Protein AF-A0A0F9U297-F1 (afdb_monomer)

Organism: NCBI:txid412755

Secondary structure (DSSP, 8-state):
-HHHHHHHHHHHHHHHSSBPTTSSS-HHHHHHHHHTTSEEE-TTS-EEE-HHHHHHHHHHTTTS--TTSTTSSS-S--

pLDDT: mean 71.19, std 15.73, range [38.06, 91.38]

Mean predicted aligned error: 10.31 Å

Radius of gyration: 12.74 Å; Cα contacts (8 Å, |Δi|>4): 79; chains: 1; bounding box: 33×25×29 Å

Foldseek 3Di:
DLVVLLLVVLVVCVPVPFADDPPPHPPVSLVVCVVVVQWDADPRRTTHGDPVVVVVNCVVPVVPDPPPVVPPPPPPDD

Sequence (78 aa):
MALKHVVEELFNIYRNGPLFPGDTISHATANECVRNGWARRDDKGDFVATDAGETALLKEFSDIRPQKLVGLTDNAEG

Structure (mmCIF, N/CA/C/O backbone):
data_AF-A0A0F9U297-F1
#
_entry.id   AF-A0A0F9U297-F1
#
loop_
_atom_site.group_PDB
_atom_site.id
_atom_site.type_symbol
_atom_site.label_atom_id
_atom_site.label_alt_id
_atom_site.label_comp_id
_atom_site.label_asym_id
_atom_site.label_entity_id
_atom_site.label_seq_id
_atom_site.pdbx_PDB_ins_code
_atom_site.Cartn_x
_atom_site.Cartn_y
_atom_site.Cartn_z
_atom_site.occupancy
_atom_site.B_iso_or_equiv
_atom_site.auth_seq_id
_atom_site.auth_comp_id
_atom_site.auth_asym_id
_atom_site.auth_atom_id
_atom_site.pdbx_PDB_model_num
ATOM 1 N N . MET A 1 1 ? 8.863 13.718 10.753 1.00 51.75 1 MET A N 1
ATOM 2 C CA . MET A 1 1 ? 8.039 14.102 9.582 1.00 51.75 1 MET A CA 1
ATOM 3 C C . MET A 1 1 ? 7.937 13.013 8.496 1.00 51.75 1 MET A C 1
ATOM 5 O O . MET A 1 1 ? 7.326 13.283 7.478 1.00 51.75 1 MET A O 1
ATOM 9 N N . ALA A 1 2 ? 8.451 11.785 8.684 1.00 58.59 2 ALA A N 1
ATOM 10 C CA . ALA A 1 2 ? 8.408 10.741 7.642 1.00 58.59 2 ALA A CA 1
ATOM 11 C C . ALA A 1 2 ? 7.064 9.985 7.546 1.00 58.59 2 ALA A C 1
ATOM 13 O O . ALA A 1 2 ? 6.662 9.595 6.457 1.00 58.59 2 ALA A O 1
ATOM 14 N N . LEU A 1 3 ? 6.347 9.828 8.666 1.00 68.12 3 LEU A N 1
ATOM 15 C CA . LEU A 1 3 ? 5.107 9.041 8.725 1.00 68.12 3 LEU A CA 1
ATOM 16 C C . LEU A 1 3 ? 3.985 9.621 7.849 1.00 68.12 3 LEU A C 1
ATOM 18 O O . LEU A 1 3 ? 3.291 8.876 7.169 1.00 68.12 3 LEU A O 1
ATOM 22 N N . LYS A 1 4 ? 3.862 10.955 7.803 1.00 75.19 4 LYS A N 1
ATOM 23 C CA . LYS A 1 4 ? 2.813 11.640 7.037 1.00 75.19 4 LYS A CA 1
ATOM 24 C C . LYS A 1 4 ? 2.891 11.332 5.536 1.00 75.19 4 LYS A C 1
ATOM 26 O O . LYS A 1 4 ? 1.874 11.003 4.944 1.00 75.19 4 LYS A O 1
ATOM 31 N N . HIS A 1 5 ? 4.092 11.355 4.951 1.00 76.12 5 HIS A N 1
ATOM 32 C CA . HIS A 1 5 ? 4.273 11.063 3.524 1.00 76.12 5 HIS A CA 1
ATOM 33 C C . HIS A 1 5 ? 4.025 9.584 3.184 1.00 76.12 5 HIS A C 1
ATOM 35 O O . HIS A 1 5 ? 3.506 9.287 2.118 1.00 76.12 5 HIS A O 1
ATOM 41 N N . VAL A 1 6 ? 4.365 8.645 4.080 1.00 80.06 6 VAL A N 1
ATOM 42 C CA . VAL A 1 6 ? 4.075 7.209 3.874 1.00 80.06 6 VAL A CA 1
ATOM 43 C C . VAL A 1 6 ? 2.562 6.959 3.891 1.00 80.06 6 VAL A C 1
ATOM 45 O O . VAL A 1 6 ? 2.041 6.202 3.080 1.00 80.06 6 VAL A O 1
ATOM 48 N N . VAL A 1 7 ? 1.842 7.626 4.793 1.00 80.06 7 VAL A N 1
ATOM 49 C CA . VAL A 1 7 ? 0.383 7.514 4.921 1.00 80.06 7 VAL A CA 1
ATOM 50 C C . VAL A 1 7 ? -0.347 8.169 3.739 1.00 80.06 7 VAL A C 1
ATOM 52 O O . VAL A 1 7 ? -1.312 7.606 3.227 1.00 80.06 7 VAL A O 1
ATOM 55 N N . GLU A 1 8 ? 0.128 9.321 3.258 1.00 80.75 8 GLU A N 1
ATOM 56 C CA . GLU A 1 8 ? -0.357 9.945 2.015 1.00 80.75 8 GLU A CA 1
ATOM 57 C C . GLU A 1 8 ? -0.170 9.013 0.809 1.00 80.75 8 GLU A C 1
ATOM 59 O O . GLU A 1 8 ? -1.050 8.912 -0.045 1.00 80.75 8 GLU A O 1
ATOM 64 N N . GLU A 1 9 ? 0.934 8.270 0.777 1.00 81.06 9 GLU A N 1
ATOM 65 C CA . GLU A 1 9 ? 1.212 7.333 -0.304 1.00 81.06 9 GLU A CA 1
ATOM 66 C C . GLU A 1 9 ? 0.330 6.093 -0.277 1.00 81.06 9 GLU A C 1
ATOM 68 O O . GLU A 1 9 ? -0.208 5.662 -1.298 1.00 81.06 9 GLU A O 1
ATOM 73 N N . LEU A 1 10 ? 0.108 5.557 0.917 1.00 82.81 10 LEU A N 1
ATOM 74 C CA . LEU A 1 10 ? -0.863 4.498 1.130 1.00 82.81 10 LEU A CA 1
ATOM 75 C C . LEU A 1 10 ? -2.265 4.928 0.675 1.00 82.81 10 LEU A C 1
ATOM 77 O O . LEU A 1 10 ? -2.971 4.150 0.036 1.00 82.81 10 LEU A O 1
ATOM 81 N N . PHE A 1 11 ? -2.649 6.181 0.930 1.00 83.00 11 PHE A N 1
ATOM 82 C CA . PHE A 1 11 ? -3.915 6.730 0.453 1.00 83.00 11 PHE A CA 1
ATOM 83 C C . PHE A 1 11 ? -3.980 6.810 -1.082 1.00 83.00 11 PHE A C 1
ATOM 85 O O . PHE A 1 11 ? -5.032 6.527 -1.658 1.00 83.00 11 PHE A O 1
ATOM 92 N N . ASN A 1 12 ? -2.873 7.137 -1.759 1.00 80.50 12 ASN A N 1
ATOM 93 C CA . ASN A 1 12 ? -2.807 7.143 -3.225 1.00 80.50 12 ASN A CA 1
ATOM 94 C C . ASN A 1 12 ? -3.038 5.746 -3.820 1.00 80.50 12 ASN A C 1
ATOM 96 O O . ASN A 1 12 ? -3.822 5.632 -4.764 1.00 80.50 12 ASN A O 1
ATOM 100 N N . ILE A 1 13 ? -2.428 4.703 -3.239 1.00 80.38 13 ILE A N 1
ATOM 101 C CA . ILE A 1 13 ? -2.649 3.297 -3.633 1.00 80.38 13 ILE A CA 1
ATOM 102 C C . ILE A 1 13 ? -4.132 2.927 -3.494 1.00 80.38 13 ILE A C 1
ATOM 104 O O . ILE A 1 13 ? -4.729 2.353 -4.400 1.00 80.38 13 ILE A O 1
ATOM 108 N N . TYR A 1 14 ? -4.757 3.296 -2.374 1.00 80.69 14 TYR A N 1
ATOM 109 C CA . TYR A 1 14 ? -6.178 3.019 -2.145 1.00 80.69 14 TYR A CA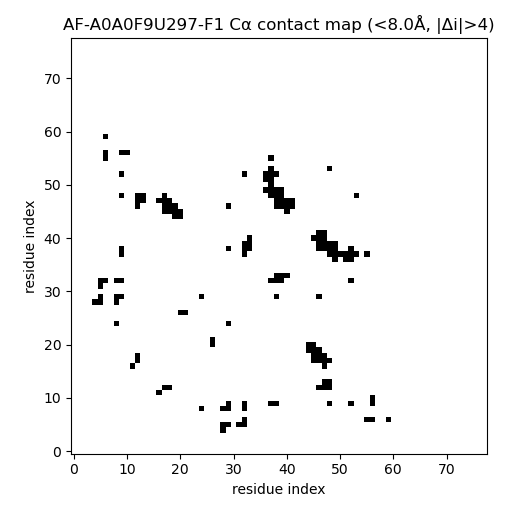 1
ATOM 110 C C . TYR A 1 14 ? -7.105 3.763 -3.111 1.00 80.69 14 TYR A C 1
ATOM 112 O O . TYR A 1 14 ? -8.099 3.209 -3.574 1.00 80.69 14 TYR A O 1
ATOM 120 N N . ARG A 1 15 ? -6.814 5.036 -3.396 1.00 78.88 15 ARG A N 1
ATOM 121 C CA . ARG A 1 15 ? -7.700 5.905 -4.178 1.00 78.88 15 ARG A CA 1
ATOM 122 C C . ARG A 1 15 ? -7.636 5.638 -5.678 1.00 78.88 15 ARG A C 1
ATOM 124 O O . ARG A 1 15 ? -8.662 5.760 -6.344 1.00 78.88 15 ARG A O 1
ATOM 131 N N . ASN A 1 16 ? -6.445 5.375 -6.204 1.00 72.75 16 ASN A N 1
ATOM 132 C CA . ASN A 1 16 ? -6.207 5.329 -7.647 1.00 72.75 16 ASN A CA 1
ATOM 133 C C . ASN A 1 16 ? -6.122 3.895 -8.191 1.00 72.75 16 ASN A C 1
ATOM 135 O O . ASN A 1 16 ? -6.046 3.720 -9.404 1.00 72.75 16 ASN A O 1
ATOM 139 N N . GLY A 1 17 ? -6.195 2.886 -7.317 1.00 66.69 17 GLY A N 1
ATOM 140 C CA . GLY A 1 17 ? -5.977 1.493 -7.684 1.00 66.69 17 GLY A CA 1
ATOM 141 C C . GLY A 1 17 ? -4.489 1.124 -7.668 1.00 66.69 17 GLY A C 1
ATOM 142 O O . GLY A 1 17 ? -3.668 1.919 -7.203 1.00 66.69 17 GLY A O 1
ATOM 143 N N . PRO A 1 18 ? -4.142 -0.095 -8.128 1.00 68.81 18 PRO A N 1
ATOM 144 C CA . PRO A 1 18 ? -2.759 -0.560 -8.145 1.00 68.81 18 PRO A CA 1
ATOM 145 C C . PRO A 1 18 ? -1.843 0.466 -8.820 1.00 68.81 18 PRO A C 1
ATOM 147 O O . PRO A 1 18 ? -2.098 0.867 -9.954 1.00 68.81 18 PRO A O 1
ATOM 150 N N . LEU A 1 19 ? -0.807 0.910 -8.102 1.00 70.69 19 LEU A N 1
ATOM 151 C CA . LEU A 1 19 ? 0.172 1.860 -8.634 1.00 70.69 19 LEU A CA 1
ATOM 152 C C . LEU A 1 19 ? 1.247 1.115 -9.414 1.00 70.69 19 LEU A C 1
ATOM 154 O O . LEU A 1 19 ? 1.838 0.158 -8.898 1.00 70.69 19 LEU A O 1
ATOM 158 N N . PHE A 1 20 ? 1.545 1.606 -10.612 1.00 64.81 20 PHE A N 1
ATOM 159 C CA . PHE A 1 20 ? 2.517 0.995 -11.500 1.00 64.81 20 PHE A CA 1
ATOM 160 C C . PHE A 1 20 ? 3.948 1.397 -11.127 1.00 64.81 20 PHE A C 1
ATOM 162 O O . PHE A 1 20 ? 4.204 2.523 -10.680 1.00 64.81 20 PHE A O 1
ATOM 169 N N . PRO A 1 21 ? 4.930 0.517 -11.384 1.00 56.41 21 PRO A N 1
ATOM 170 C CA . PRO A 1 21 ? 6.334 0.900 -11.370 1.00 56.41 21 PRO A CA 1
ATOM 171 C C . PRO A 1 21 ? 6.595 2.045 -12.366 1.00 56.41 21 PRO A C 1
ATOM 173 O O . PRO A 1 21 ? 6.559 1.843 -13.578 1.00 56.41 21 PRO A O 1
ATOM 176 N N . GLY A 1 22 ? 6.880 3.245 -11.856 1.00 55.91 22 GLY A N 1
ATOM 177 C CA . GLY A 1 22 ? 7.144 4.440 -12.669 1.00 55.91 22 GLY A CA 1
ATOM 178 C C . GLY A 1 22 ? 6.054 5.515 -12.653 1.00 55.91 22 GLY A C 1
ATOM 179 O O . GLY A 1 22 ? 6.295 6.593 -13.200 1.00 55.91 22 GLY A O 1
ATOM 180 N N . ASP A 1 23 ? 4.915 5.279 -11.994 1.00 61.19 23 ASP A N 1
ATOM 181 C CA . ASP A 1 23 ? 3.987 6.365 -11.662 1.00 61.19 23 ASP A CA 1
ATOM 182 C C . ASP A 1 23 ? 4.708 7.435 -10.822 1.00 61.19 23 ASP A C 1
ATOM 184 O O . ASP A 1 23 ? 5.655 7.132 -10.092 1.00 61.19 23 ASP A O 1
ATOM 188 N N . THR A 1 24 ? 4.284 8.701 -10.943 1.00 54.00 24 THR A N 1
ATOM 189 C CA . THR A 1 24 ? 4.959 9.943 -10.479 1.00 54.00 24 THR A CA 1
ATOM 190 C C . THR A 1 24 ? 5.175 10.066 -8.968 1.00 54.00 24 THR A C 1
ATOM 192 O O . THR A 1 24 ? 5.460 11.145 -8.443 1.00 54.00 24 THR A O 1
ATOM 195 N N . ILE A 1 25 ? 4.985 8.979 -8.248 1.00 58.50 25 ILE A N 1
ATOM 196 C CA . ILE A 1 25 ? 4.961 8.921 -6.814 1.00 58.50 25 ILE A CA 1
ATOM 197 C C . ILE A 1 25 ? 6.255 8.299 -6.310 1.00 58.50 25 ILE A C 1
ATOM 199 O O . ILE A 1 25 ? 6.963 7.577 -7.017 1.00 58.50 25 ILE A O 1
ATOM 203 N N . SER A 1 26 ? 6.667 8.696 -5.111 1.00 65.19 26 SER A N 1
ATOM 204 C CA . SER A 1 26 ? 8.012 8.385 -4.652 1.00 65.19 26 SER A CA 1
ATOM 205 C C . SER A 1 26 ? 8.108 6.890 -4.353 1.00 65.19 26 SER A C 1
ATOM 207 O O . SER A 1 26 ? 7.677 6.413 -3.310 1.00 65.19 26 SER A O 1
ATOM 209 N N . HIS A 1 27 ? 8.748 6.140 -5.254 1.00 65.94 27 HIS A N 1
ATOM 210 C CA . HIS A 1 27 ? 9.057 4.712 -5.100 1.00 65.94 27 HIS A CA 1
ATOM 211 C C . HIS A 1 27 ? 9.632 4.360 -3.712 1.00 65.94 27 HIS A C 1
ATOM 213 O O . HIS A 1 27 ? 9.462 3.243 -3.221 1.00 65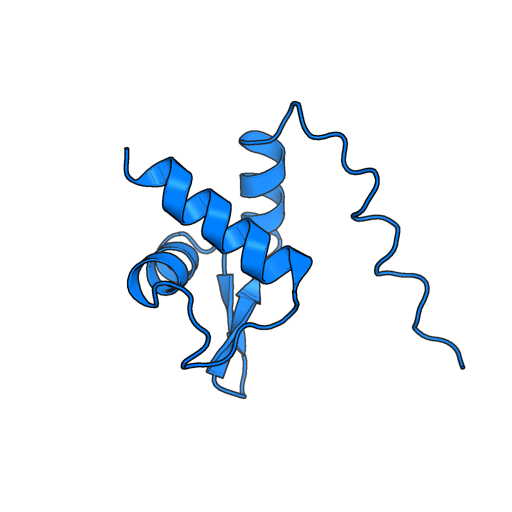.94 27 HIS A O 1
ATOM 219 N N . ALA A 1 28 ? 10.322 5.306 -3.064 1.00 67.00 28 ALA A N 1
ATOM 220 C CA . ALA A 1 28 ? 10.820 5.151 -1.704 1.00 67.00 28 ALA A CA 1
ATOM 221 C C . ALA A 1 28 ? 9.688 5.015 -0.668 1.00 67.00 28 ALA A C 1
ATOM 223 O O . ALA A 1 28 ? 9.782 4.153 0.197 1.00 67.00 28 ALA A O 1
ATOM 224 N N . THR A 1 29 ? 8.608 5.798 -0.764 1.00 77.81 29 THR A N 1
ATOM 225 C CA . THR A 1 29 ? 7.468 5.749 0.173 1.00 77.81 29 THR A CA 1
ATOM 226 C C . THR A 1 29 ? 6.552 4.554 -0.084 1.00 77.81 29 THR A C 1
ATOM 228 O O . THR A 1 29 ? 6.139 3.912 0.878 1.00 77.81 29 THR A O 1
ATOM 231 N N . ALA A 1 30 ? 6.331 4.154 -1.340 1.00 75.44 30 ALA A N 1
ATOM 232 C CA . ALA A 1 30 ? 5.587 2.926 -1.646 1.00 75.44 30 ALA A CA 1
ATOM 233 C C . ALA A 1 30 ? 6.301 1.667 -1.107 1.00 75.44 30 ALA A C 1
ATOM 235 O O . ALA A 1 30 ? 5.677 0.771 -0.536 1.00 75.44 30 ALA A O 1
ATOM 236 N N . ASN A 1 31 ? 7.635 1.619 -1.198 1.00 83.19 31 ASN A N 1
ATOM 237 C CA . ASN A 1 31 ? 8.420 0.550 -0.576 1.00 83.19 31 ASN A CA 1
ATOM 238 C C . ASN A 1 31 ? 8.374 0.602 0.961 1.00 83.19 31 ASN A C 1
ATOM 240 O O . ASN A 1 31 ? 8.400 -0.452 1.595 1.00 83.19 31 ASN A O 1
ATOM 244 N N . GLU A 1 32 ? 8.285 1.786 1.574 1.00 86.19 32 GLU A N 1
ATOM 245 C CA . GLU A 1 32 ? 8.031 1.898 3.016 1.00 86.19 32 GLU A CA 1
ATOM 246 C C . GLU A 1 32 ? 6.652 1.332 3.387 1.00 86.19 32 GLU A C 1
ATOM 248 O O . GLU A 1 32 ? 6.558 0.590 4.363 1.00 86.19 32 GLU A O 1
ATOM 253 N N . CYS A 1 33 ? 5.601 1.555 2.589 1.00 85.69 33 CYS A N 1
ATOM 254 C CA . CYS A 1 33 ? 4.302 0.899 2.803 1.00 85.69 33 CYS A CA 1
ATOM 255 C C . CYS A 1 33 ? 4.428 -0.633 2.784 1.00 85.69 33 CYS A C 1
ATOM 257 O O . CYS A 1 33 ? 3.843 -1.306 3.631 1.00 85.69 33 CYS A O 1
ATOM 259 N N . VAL A 1 34 ? 5.244 -1.190 1.880 1.00 88.38 34 VAL A N 1
ATOM 260 C CA . VAL A 1 34 ? 5.531 -2.635 1.844 1.00 88.38 34 VAL A CA 1
ATOM 261 C C . VAL A 1 34 ? 6.293 -3.097 3.088 1.00 88.38 34 VAL A C 1
ATOM 263 O O . VAL A 1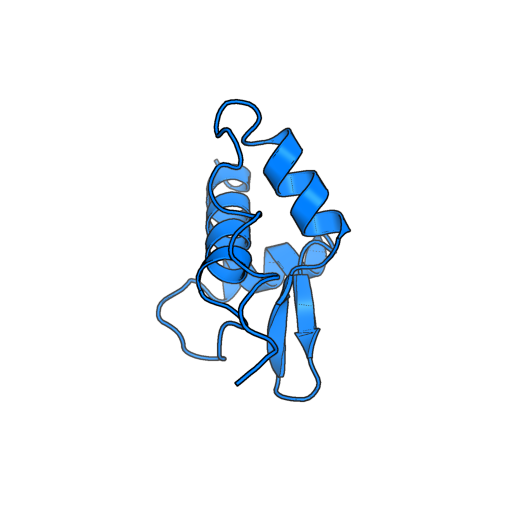 34 ? 5.930 -4.107 3.686 1.00 88.38 34 VAL A O 1
ATOM 266 N N . ARG A 1 35 ? 7.311 -2.349 3.534 1.00 89.62 35 ARG A N 1
ATOM 267 C CA . ARG A 1 35 ? 8.078 -2.667 4.756 1.00 89.62 35 ARG A CA 1
ATOM 268 C C . ARG A 1 35 ? 7.214 -2.665 6.016 1.00 89.62 35 ARG A C 1
ATOM 270 O O . ARG A 1 35 ? 7.454 -3.472 6.907 1.00 89.62 35 ARG A O 1
ATOM 277 N N . ASN A 1 36 ? 6.213 -1.790 6.075 1.00 87.25 36 ASN A N 1
ATOM 278 C CA . ASN A 1 36 ? 5.251 -1.722 7.177 1.00 87.25 36 ASN A CA 1
ATOM 279 C C . ASN A 1 36 ? 4.115 -2.759 7.056 1.00 87.25 36 ASN A C 1
ATOM 281 O O . ASN A 1 36 ? 3.273 -2.850 7.946 1.00 87.25 36 ASN A O 1
ATOM 285 N N . GLY A 1 37 ? 4.070 -3.537 5.967 1.00 89.88 37 GLY A N 1
ATOM 286 C CA . GLY A 1 37 ? 3.000 -4.499 5.693 1.00 89.88 37 GLY A CA 1
ATOM 287 C C . GLY A 1 37 ? 1.672 -3.859 5.275 1.00 89.88 37 GLY A C 1
ATOM 288 O O . GLY A 1 37 ? 0.655 -4.547 5.235 1.00 89.88 37 GLY A O 1
ATOM 289 N N . TRP A 1 38 ? 1.665 -2.560 4.966 1.00 91.38 38 TRP A N 1
ATOM 290 C CA . TRP A 1 38 ? 0.483 -1.788 4.560 1.00 91.38 38 TRP A CA 1
ATOM 291 C C . TRP A 1 38 ? 0.180 -1.888 3.062 1.00 91.38 38 TRP A C 1
ATOM 293 O O . TRP A 1 38 ? -0.938 -1.620 2.629 1.00 91.38 38 TRP A O 1
ATOM 303 N N . ALA A 1 39 ? 1.174 -2.287 2.272 1.00 89.94 39 ALA A N 1
ATOM 304 C CA . ALA A 1 39 ? 1.034 -2.610 0.860 1.00 89.94 39 ALA A CA 1
ATOM 305 C C . ALA A 1 39 ? 1.805 -3.896 0.527 1.00 89.94 39 ALA A C 1
ATOM 307 O O . ALA A 1 39 ? 2.667 -4.343 1.284 1.00 89.94 39 ALA A O 1
ATOM 308 N N . ARG A 1 40 ? 1.514 -4.487 -0.627 1.00 90.00 40 ARG A N 1
ATOM 309 C CA . ARG A 1 40 ? 2.241 -5.613 -1.220 1.00 90.00 40 ARG A CA 1
ATOM 310 C C . ARG A 1 40 ? 2.416 -5.386 -2.716 1.00 90.00 40 ARG A C 1
ATOM 312 O O . ARG A 1 40 ? 1.716 -4.561 -3.293 1.00 90.00 40 ARG A O 1
ATOM 319 N N . ARG A 1 41 ? 3.326 -6.138 -3.335 1.00 88.44 41 ARG A N 1
ATOM 320 C CA . ARG A 1 41 ? 3.391 -6.235 -4.796 1.00 88.44 41 ARG A CA 1
ATOM 321 C C . ARG A 1 41 ? 2.552 -7.412 -5.268 1.00 88.44 41 ARG A C 1
ATOM 323 O O . ARG A 1 41 ? 2.624 -8.474 -4.649 1.00 88.44 41 ARG A O 1
ATOM 330 N N . ASP A 1 42 ? 1.751 -7.209 -6.302 1.00 85.75 42 ASP A N 1
ATOM 331 C CA . ASP A 1 42 ? 1.058 -8.301 -6.983 1.00 85.75 42 ASP A CA 1
ATOM 332 C C . ASP A 1 42 ? 1.966 -8.983 -8.028 1.00 85.75 42 ASP A C 1
ATOM 334 O O . ASP A 1 42 ? 3.147 -8.650 -8.166 1.00 85.75 42 ASP A O 1
ATOM 338 N N . ASP A 1 43 ? 1.410 -9.938 -8.774 1.00 84.88 43 ASP A N 1
ATOM 339 C CA . ASP A 1 43 ? 2.143 -10.705 -9.790 1.00 84.88 43 ASP A CA 1
ATOM 340 C C . ASP A 1 43 ? 2.583 -9.858 -11.000 1.00 84.88 43 ASP A C 1
ATOM 342 O O . ASP A 1 43 ? 3.446 -10.280 -11.773 1.00 84.88 43 ASP A O 1
ATOM 346 N N . LYS A 1 44 ? 2.012 -8.660 -11.174 1.00 83.19 44 LYS A N 1
ATOM 347 C CA . LYS A 1 44 ? 2.391 -7.690 -12.212 1.00 83.19 44 LYS A CA 1
ATOM 348 C C . LYS A 1 44 ? 3.465 -6.718 -11.726 1.00 83.19 44 LYS A C 1
ATOM 350 O O . LYS A 1 44 ? 4.063 -6.010 -12.533 1.00 83.19 44 LYS A O 1
ATOM 355 N N . GLY A 1 45 ? 3.768 -6.742 -10.428 1.00 82.00 45 GLY A N 1
ATOM 356 C CA . GLY A 1 45 ? 4.719 -5.847 -9.785 1.00 82.00 45 GLY A CA 1
ATOM 357 C C . GLY A 1 45 ? 4.098 -4.536 -9.306 1.00 82.00 45 GLY A C 1
ATOM 358 O O . GLY A 1 45 ? 4.855 -3.656 -8.888 1.00 82.00 45 GLY A O 1
ATOM 359 N N . ASP A 1 46 ? 2.769 -4.425 -9.325 1.00 83.94 46 ASP A N 1
ATOM 360 C CA . ASP A 1 46 ? 2.035 -3.227 -8.933 1.00 83.94 46 ASP A CA 1
ATOM 361 C C . ASP A 1 46 ? 1.877 -3.170 -7.412 1.00 83.94 46 ASP A C 1
ATOM 363 O O . ASP A 1 46 ? 1.737 -4.198 -6.740 1.00 83.94 46 ASP A O 1
ATOM 367 N N . PHE A 1 47 ? 1.894 -1.966 -6.841 1.00 84.88 47 PHE A N 1
ATOM 368 C CA . PHE A 1 47 ? 1.640 -1.796 -5.414 1.00 84.88 47 PHE A CA 1
ATOM 369 C C . PHE A 1 47 ? 0.140 -1.857 -5.138 1.00 84.88 47 PHE A C 1
ATOM 371 O O . PHE A 1 47 ? -0.618 -1.007 -5.597 1.00 84.88 47 PHE A O 1
ATOM 378 N N . VAL A 1 48 ? -0.271 -2.829 -4.329 1.00 86.06 48 VAL A N 1
ATOM 379 C CA . VAL A 1 48 ? -1.649 -3.022 -3.871 1.00 86.06 48 VAL A CA 1
ATOM 380 C C . VAL A 1 48 ? -1.685 -2.873 -2.361 1.00 86.06 48 VAL A C 1
ATOM 382 O O . VAL A 1 48 ? -0.845 -3.435 -1.656 1.00 86.06 48 VAL A O 1
ATOM 385 N N . ALA A 1 49 ? -2.654 -2.130 -1.842 1.00 86.69 49 ALA A N 1
ATOM 386 C CA . ALA A 1 49 ? -2.797 -1.990 -0.405 1.00 86.69 49 ALA A CA 1
ATOM 387 C C . ALA A 1 49 ? -3.309 -3.283 0.255 1.00 86.69 49 ALA A C 1
ATOM 389 O O . ALA A 1 49 ? -3.952 -4.117 -0.381 1.00 86.69 49 ALA A O 1
ATOM 390 N N . THR A 1 50 ? -2.993 -3.461 1.536 1.00 89.62 50 THR A N 1
ATOM 391 C CA . THR A 1 50 ? -3.451 -4.593 2.358 1.00 89.62 50 THR A CA 1
ATOM 392 C C . THR A 1 50 ? -4.483 -4.134 3.387 1.00 89.62 50 THR A C 1
ATOM 394 O O . THR A 1 50 ? -4.529 -2.949 3.726 1.00 89.62 50 THR A O 1
ATOM 397 N N . ASP A 1 51 ? -5.225 -5.071 3.980 1.00 87.56 51 ASP A N 1
ATOM 398 C CA . ASP A 1 51 ? -6.161 -4.808 5.089 1.00 87.56 51 ASP A CA 1
ATOM 399 C C . ASP A 1 51 ? -5.474 -4.115 6.286 1.00 87.56 51 ASP A C 1
ATOM 401 O O . ASP A 1 51 ? -6.036 -3.245 6.960 1.00 87.56 51 ASP A O 1
ATOM 405 N N . ALA A 1 52 ? -4.204 -4.456 6.537 1.00 87.50 52 ALA A N 1
ATOM 406 C CA . ALA A 1 52 ? -3.387 -3.787 7.548 1.00 87.50 52 ALA A CA 1
ATOM 407 C C . ALA A 1 52 ? -3.116 -2.318 7.179 1.00 87.50 52 ALA A C 1
ATOM 409 O O . ALA A 1 52 ? -3.107 -1.450 8.054 1.00 87.50 52 ALA A O 1
ATOM 410 N N . GLY A 1 53 ? -2.938 -2.029 5.889 1.00 87.25 53 GLY A N 1
ATOM 411 C CA . GLY A 1 53 ? -2.862 -0.669 5.369 1.00 87.25 53 GLY A CA 1
ATOM 412 C C . GLY A 1 53 ? -4.183 0.092 5.491 1.00 87.25 53 GLY A C 1
ATOM 413 O 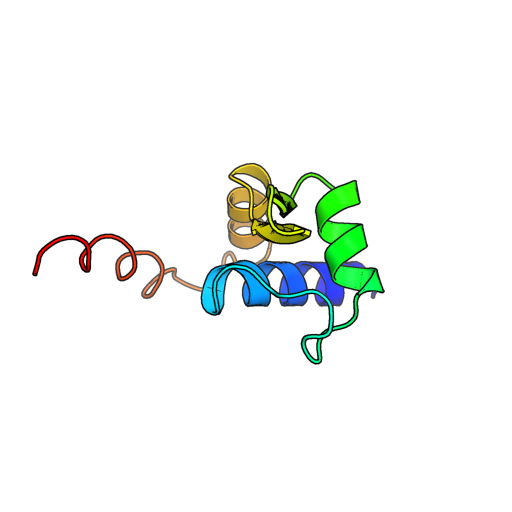O . GLY A 1 53 ? -4.171 1.263 5.861 1.00 87.25 53 GLY A O 1
ATOM 414 N N . GLU A 1 54 ? -5.326 -0.562 5.273 1.00 83.38 54 GLU A N 1
ATOM 415 C CA . GLU A 1 54 ? -6.643 0.061 5.483 1.00 83.38 54 GLU A CA 1
ATOM 416 C C . GLU A 1 54 ? -6.795 0.519 6.934 1.00 83.38 54 GLU A C 1
ATOM 418 O O . GLU A 1 54 ? -7.140 1.663 7.228 1.00 83.38 54 GLU A O 1
ATOM 423 N N . THR A 1 55 ? -6.444 -0.376 7.857 1.00 84.75 55 THR A N 1
ATOM 424 C CA . THR A 1 55 ? -6.501 -0.116 9.295 1.00 84.75 55 THR A CA 1
ATOM 425 C C . THR A 1 55 ? -5.569 1.033 9.689 1.00 84.75 55 THR A C 1
ATOM 427 O O . THR A 1 55 ? -5.939 1.882 10.504 1.00 84.75 55 THR A O 1
ATOM 430 N N . ALA A 1 56 ? -4.370 1.095 9.099 1.00 83.25 56 ALA A N 1
ATOM 431 C CA . ALA A 1 56 ? -3.427 2.187 9.319 1.00 83.25 56 ALA A CA 1
ATOM 432 C C . ALA A 1 56 ? -3.981 3.534 8.823 1.00 83.25 56 ALA A C 1
ATOM 43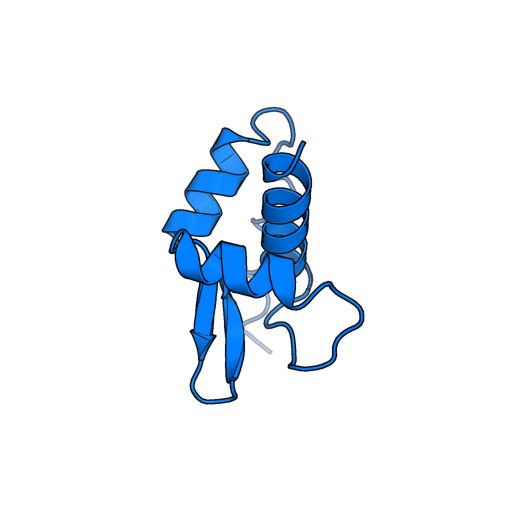4 O O . ALA A 1 56 ? -3.899 4.525 9.548 1.00 83.25 56 ALA A O 1
ATOM 435 N N . LEU A 1 57 ? -4.613 3.566 7.643 1.00 80.69 57 LEU A N 1
ATOM 436 C CA . LEU A 1 57 ? -5.276 4.768 7.129 1.00 80.69 57 LEU A CA 1
ATOM 437 C C . LEU A 1 57 ? -6.400 5.239 8.048 1.00 80.69 57 LEU A C 1
ATOM 439 O O . LEU A 1 57 ? -6.448 6.417 8.387 1.00 80.69 57 LEU A O 1
ATOM 443 N N . LEU A 1 58 ? -7.284 4.340 8.478 1.00 77.94 58 LEU A N 1
ATOM 444 C CA . LEU A 1 58 ? -8.421 4.686 9.337 1.00 77.94 58 LEU A CA 1
ATOM 445 C C . LEU A 1 58 ? -7.980 5.233 10.701 1.00 77.94 58 LEU A C 1
ATOM 447 O O . LEU A 1 58 ? -8.633 6.114 11.259 1.00 77.94 58 LEU A O 1
ATOM 451 N N . LYS A 1 59 ? -6.860 4.734 11.232 1.00 78.38 59 LYS A N 1
ATOM 452 C CA . LYS A 1 59 ? -6.285 5.205 12.495 1.00 78.38 59 LYS A CA 1
ATOM 453 C C . LYS A 1 59 ? -5.706 6.617 12.378 1.00 78.38 59 LYS A C 1
ATOM 455 O O . LYS A 1 59 ? -5.914 7.431 13.275 1.00 78.38 59 LYS A O 1
ATOM 460 N N . GLU A 1 60 ? -4.996 6.905 11.290 1.00 74.38 60 GLU A N 1
ATOM 461 C CA . GLU A 1 60 ? -4.342 8.202 11.069 1.00 74.38 60 GLU A CA 1
ATOM 462 C C . GLU A 1 60 ? -5.317 9.273 10.548 1.00 74.38 60 GLU A C 1
ATOM 464 O O . GLU A 1 60 ? -5.199 10.446 10.894 1.00 74.38 60 GLU A O 1
ATOM 469 N N . PHE A 1 61 ? -6.330 8.875 9.775 1.00 67.19 61 PHE A N 1
ATOM 470 C CA . PHE A 1 61 ? -7.354 9.752 9.204 1.00 67.19 61 PHE A CA 1
ATOM 471 C C . PHE A 1 61 ? -8.705 9.646 9.926 1.00 67.19 61 PHE A C 1
ATOM 473 O O . PHE A 1 61 ? -9.753 9.709 9.289 1.00 67.19 61 PHE A O 1
ATOM 480 N N . SER A 1 62 ? -8.705 9.529 11.256 1.00 60.06 62 SER A N 1
ATOM 481 C CA . SER A 1 62 ? -9.936 9.419 12.065 1.00 60.06 62 SER A CA 1
ATOM 482 C C . SER A 1 62 ? -10.940 10.583 11.894 1.00 60.06 62 SER A C 1
ATOM 484 O O . SER A 1 62 ? -12.121 10.410 12.194 1.00 60.06 62 SER A O 1
ATOM 486 N N . ASP A 1 63 ? -10.511 11.727 11.341 1.00 53.81 63 ASP A N 1
ATOM 487 C CA . ASP A 1 63 ? -11.369 12.862 10.948 1.00 53.81 63 ASP A CA 1
ATOM 488 C C . ASP A 1 63 ? -11.892 12.802 9.495 1.00 53.81 63 ASP A C 1
ATOM 490 O O . ASP A 1 63 ? -12.852 13.495 9.139 1.00 53.81 63 ASP A O 1
ATOM 494 N N . ILE A 1 64 ? -11.310 11.968 8.627 1.00 50.84 64 ILE A N 1
ATOM 495 C CA . ILE A 1 64 ? -11.811 11.763 7.265 1.00 50.84 64 ILE A CA 1
ATOM 496 C C . ILE A 1 64 ? -12.905 10.706 7.336 1.00 50.84 64 ILE A C 1
ATOM 498 O O . ILE A 1 64 ? -12.655 9.504 7.275 1.00 50.84 64 ILE A O 1
ATOM 502 N N . ARG A 1 65 ? -14.159 11.158 7.447 1.00 46.50 65 ARG A N 1
ATOM 503 C CA . ARG A 1 65 ? -15.311 10.264 7.291 1.00 46.50 65 ARG A CA 1
ATOM 504 C C . ARG A 1 65 ? -15.172 9.518 5.957 1.00 46.50 65 ARG A C 1
ATOM 506 O O . ARG A 1 65 ? -15.071 10.185 4.922 1.00 46.50 65 ARG A O 1
ATOM 513 N N . PRO A 1 66 ? -15.222 8.176 5.941 1.00 46.31 66 PRO A N 1
ATOM 514 C CA . PRO A 1 66 ? -15.096 7.385 4.726 1.00 46.31 66 PRO A CA 1
ATOM 515 C C . PRO A 1 66 ? -16.395 7.470 3.914 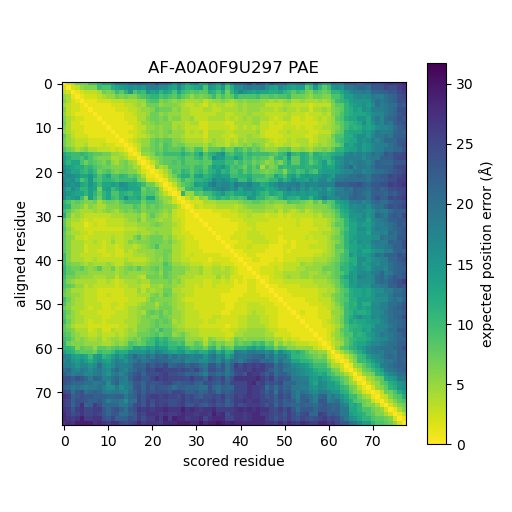1.00 46.31 66 PRO A C 1
ATOM 517 O O . PRO A 1 66 ? -17.088 6.485 3.709 1.00 46.31 66 PRO A O 1
ATOM 520 N N . GLN A 1 67 ? -16.749 8.652 3.406 1.00 43.84 67 GLN A N 1
ATOM 521 C CA . GLN A 1 67 ? -17.860 8.800 2.458 1.00 43.84 67 GLN A CA 1
ATOM 522 C C . GLN A 1 67 ? -17.490 8.298 1.050 1.00 43.84 67 GLN A C 1
ATOM 524 O O . GLN A 1 67 ? -18.275 8.453 0.122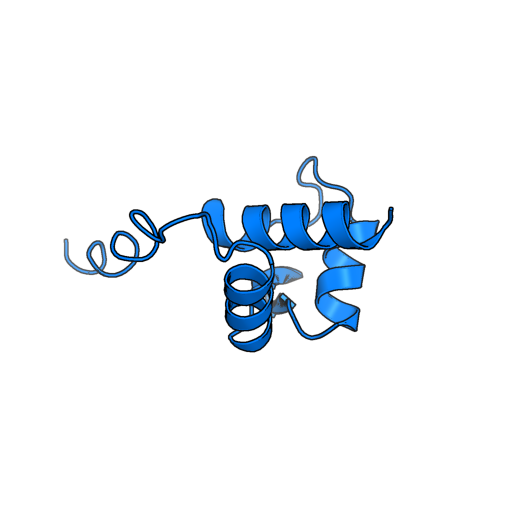 1.00 43.84 67 GLN A O 1
ATOM 529 N N . LYS A 1 68 ? -16.302 7.700 0.865 1.00 45.44 68 LYS A N 1
ATOM 530 C CA . LYS A 1 68 ? -15.825 7.255 -0.452 1.00 45.44 68 LYS A CA 1
ATOM 531 C C . LYS A 1 68 ? -15.188 5.863 -0.516 1.00 45.44 68 LYS A C 1
ATOM 533 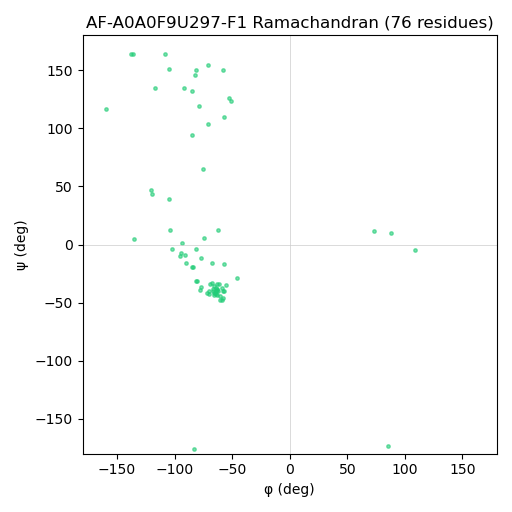O O . LYS A 1 68 ? -14.749 5.482 -1.592 1.00 45.44 68 LYS A O 1
ATOM 538 N N . LEU A 1 69 ? -15.173 5.093 0.576 1.00 47.56 69 LEU A N 1
ATOM 539 C CA . LEU A 1 69 ? -14.815 3.663 0.511 1.00 47.56 69 LEU A CA 1
ATOM 540 C C . LEU A 1 69 ? -16.012 2.776 0.126 1.00 47.56 69 LEU A C 1
ATOM 542 O O . LEU A 1 69 ? -15.822 1.690 -0.401 1.00 47.56 69 LEU A O 1
ATOM 546 N N . VAL A 1 70 ? -17.242 3.276 0.288 1.00 46.59 70 VAL A N 1
ATOM 547 C CA . VAL A 1 70 ? -18.485 2.548 -0.039 1.00 46.59 70 VAL A CA 1
ATOM 548 C C . VAL A 1 70 ? -18.774 2.513 -1.554 1.00 46.59 70 VAL A C 1
ATOM 550 O O . VAL A 1 70 ? -19.616 1.754 -2.000 1.00 46.59 70 VAL A O 1
ATOM 553 N N . GLY A 1 71 ? -18.070 3.302 -2.375 1.00 43.22 71 GLY A N 1
ATOM 554 C CA . GLY A 1 71 ? -18.321 3.393 -3.825 1.00 43.22 71 GLY A CA 1
ATOM 555 C C . GLY A 1 71 ? -17.485 2.462 -4.715 1.00 43.22 71 GLY A C 1
ATOM 556 O O . GLY A 1 71 ? -17.596 2.549 -5.935 1.00 43.22 71 GLY A O 1
ATOM 557 N N . LEU A 1 72 ? -16.619 1.618 -4.141 1.00 46.03 72 LEU A N 1
ATOM 558 C CA . LEU A 1 72 ? -15.763 0.683 -4.894 1.00 46.03 72 LEU A CA 1
ATOM 559 C C . LEU A 1 72 ? -16.367 -0.727 -5.026 1.00 46.03 72 LEU A C 1
ATOM 561 O O . LEU A 1 72 ? -15.865 -1.520 -5.814 1.00 46.03 72 LEU A O 1
ATOM 565 N N . THR A 1 73 ? -17.450 -1.035 -4.305 1.00 45.41 73 THR A N 1
ATOM 566 C CA . THR A 1 73 ? -18.109 -2.354 -4.337 1.00 45.41 73 THR A CA 1
ATOM 567 C C . THR A 1 73 ? -19.288 -2.455 -5.313 1.00 45.41 73 THR A C 1
ATOM 569 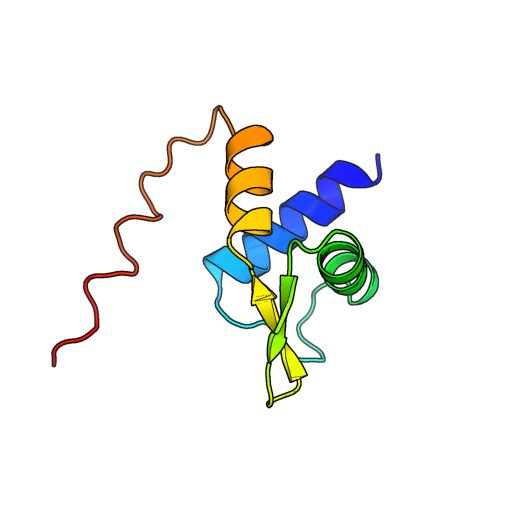O O . THR A 1 73 ? -19.765 -3.559 -5.533 1.00 45.41 73 THR A O 1
ATOM 572 N N . ASP A 1 74 ? -19.728 -1.355 -5.939 1.00 47.75 74 ASP A N 1
ATOM 573 C CA . ASP A 1 74 ? -20.937 -1.324 -6.795 1.00 47.75 74 ASP A CA 1
ATOM 574 C C . ASP A 1 74 ? -20.672 -1.300 -8.317 1.00 47.75 74 ASP A C 1
ATOM 576 O O . ASP A 1 74 ? -21.588 -1.056 -9.094 1.00 47.75 74 ASP A O 1
ATOM 580 N N . ASN A 1 75 ? -19.445 -1.557 -8.791 1.00 46.38 75 ASN A N 1
ATOM 581 C CA . ASN A 1 75 ? -19.156 -1.627 -10.240 1.00 46.38 75 ASN A CA 1
ATOM 582 C C . ASN A 1 75 ? -18.622 -2.998 -10.677 1.00 46.38 75 ASN A C 1
ATOM 584 O O . ASN A 1 75 ? -17.671 -3.092 -11.451 1.00 46.38 75 ASN A O 1
ATOM 588 N N . ALA A 1 76 ? -19.240 -4.065 -10.175 1.00 50.12 76 ALA A N 1
ATOM 589 C CA . ALA A 1 76 ? -19.041 -5.422 -10.669 1.00 50.12 76 ALA A CA 1
ATOM 590 C C . ALA A 1 76 ? -20.363 -6.015 -11.170 1.00 50.12 76 ALA A C 1
ATOM 592 O O . ALA A 1 76 ? -20.688 -7.131 -10.806 1.00 50.12 76 ALA A O 1
ATOM 593 N N . GLU A 1 77 ? -21.131 -5.276 -11.976 1.00 46.81 77 GLU A N 1
ATOM 594 C CA . GLU A 1 77 ? -22.190 -5.850 -12.817 1.00 46.81 77 GLU A CA 1
ATOM 595 C C . GLU A 1 77 ? -22.546 -4.887 -13.963 1.00 46.81 77 GLU A C 1
ATOM 597 O O . GLU A 1 77 ? -22.975 -3.753 -13.741 1.00 46.81 77 GLU A O 1
ATOM 602 N N . GLY A 1 78 ? -22.307 -5.350 -15.192 1.00 38.06 78 GLY A N 1
ATOM 603 C CA . GLY A 1 78 ? -22.552 -4.665 -16.462 1.00 38.06 78 GLY A CA 1
ATOM 604 C C . GLY A 1 78 ? -22.064 -5.512 -17.626 1.00 38.06 78 GLY A C 1
ATOM 605 O O . GLY A 1 78 ? -20.834 -5.521 -17.847 1.00 38.06 78 GLY A O 1
#

Nearest PDB structures (foldseek):
  8dgf-assembly1_C  TM=4.900E-01  e=3.488E-01  Escherichia coli
  8dgf-assembly1_D  TM=4.647E-01  e=3.989E-01  Escherichia coli
  1e1h-assembly1_B  TM=3.936E-01  e=1.426E+00  Clostridium botulinum
  6cnf-assembly1_P  TM=3.691E-01  e=6.237E+00  Saccharomyces cerevisiae S288C
  6f41-assembly1_P  TM=3.720E-01  e=8.722E+00  Saccharomyces cerevisiae S288C

Solvent-accessible surface area (backbone atoms only — not comparable to full-atom values): 4766 Å² total; per-residue (Å²): 128,67,66,61,58,32,52,54,44,53,48,48,27,66,73,73,39,69,41,55,87,81,52,101,58,62,68,69,36,56,49,47,28,36,76,73,51,23,25,43,67,50,98,86,58,26,39,35,66,33,74,60,25,51,55,51,49,52,68,74,39,70,84,60,74,74,87,67,71,76,71,74,77,77,79,83,80,132